Protein AF-A0AA37X048-F1 (afdb_monomer)

Mean predicted aligned error: 7.92 Å

Radius of gyration: 15.51 Å; Cα contacts (8 Å, |Δi|>4): 16; chains: 1; bounding box: 23×24×48 Å

Organism: NCBI:txid1756042

Foldseek 3Di:
DDPPPPPDDPPQDLVNVLVVQLVPAPDPVSNVVSVVVVVVPVPVPD

pLDDT: mean 84.76, std 15.1, range [45.75, 97.25]

Sequence (46 aa):
MTKFLKLLPRRKTRDEAELEYLNGAVSIYDLECREREIERGRFAQF

Nearest PDB structures (foldseek):
  6m3h-assembly1_A  TM=5.552E-01  e=7.552E+00  Mus musculus

Structure (mmCIF, N/CA/C/O backbone):
data_AF-A0AA37X048-F1
#
_entry.id   AF-A0AA37X048-F1
#
loop_
_atom_site.group_PDB
_atom_site.id
_atom_site.type_symbol
_atom_site.label_atom_id
_atom_site.label_alt_id
_atom_site.label_comp_id
_atom_site.label_asym_id
_atom_site.label_entity_id
_atom_site.label_seq_id
_atom_site.pdbx_PDB_ins_code
_atom_site.Cartn_x
_atom_site.Cartn_y
_atom_site.Cartn_z
_atom_site.occupancy
_atom_site.B_iso_or_equiv
_atom_site.auth_seq_id
_atom_site.auth_comp_id
_atom_site.auth_asym_id
_atom_site.auth_atom_id
_atom_site.pdbx_PDB_model_num
ATOM 1 N N . MET A 1 1 ? -12.813 -16.970 38.457 1.00 45.75 1 MET A N 1
ATOM 2 C CA . MET A 1 1 ? -12.202 -17.771 37.373 1.00 45.75 1 MET A CA 1
ATOM 3 C C . MET A 1 1 ? -12.976 -17.500 36.085 1.00 45.75 1 MET A C 1
ATOM 5 O O . MET A 1 1 ? -13.963 -18.168 35.830 1.00 45.75 1 MET A O 1
ATOM 9 N N . THR A 1 2 ? -12.593 -16.495 35.298 1.00 52.44 2 THR A N 1
ATOM 10 C CA . THR A 1 2 ? -13.308 -16.130 34.058 1.00 52.44 2 THR A CA 1
ATOM 11 C C . THR A 1 2 ? -12.287 -15.888 32.950 1.00 52.44 2 THR A C 1
ATOM 13 O O . THR A 1 2 ? -11.843 -14.773 32.705 1.00 52.44 2 THR A O 1
ATOM 16 N N . LYS A 1 3 ? -11.851 -16.979 32.307 1.00 59.56 3 LYS A N 1
ATOM 17 C CA . LYS A 1 3 ? -10.870 -16.984 31.208 1.00 59.56 3 LYS A CA 1
ATOM 18 C C . LYS A 1 3 ? -11.562 -17.123 29.840 1.00 59.56 3 LYS A C 1
ATOM 20 O O . LYS A 1 3 ? -11.176 -17.976 29.052 1.00 59.56 3 LYS A O 1
ATOM 25 N N . PHE A 1 4 ? -12.578 -16.305 29.552 1.00 61.97 4 PHE A N 1
ATOM 26 C CA . PHE A 1 4 ? -13.373 -16.406 28.310 1.00 61.97 4 PHE A CA 1
ATOM 27 C C . PHE A 1 4 ? -13.334 -15.146 27.422 1.00 61.97 4 PHE A C 1
ATOM 29 O O . PHE A 1 4 ? -14.283 -14.863 26.707 1.00 61.97 4 PHE A O 1
ATOM 36 N N . LEU A 1 5 ? -12.227 -14.393 27.421 1.00 59.31 5 LEU A N 1
ATOM 37 C CA . LEU A 1 5 ? -12.055 -13.207 26.556 1.00 59.31 5 LEU A CA 1
ATOM 38 C C . LEU A 1 5 ? -11.172 -13.449 25.313 1.00 59.31 5 LEU A C 1
ATOM 40 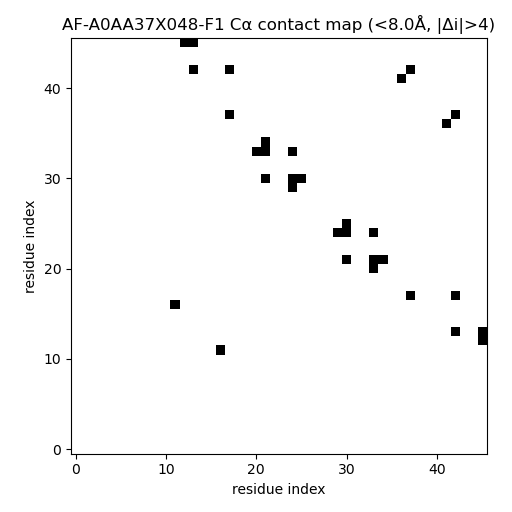O O . LEU A 1 5 ? -10.798 -12.502 24.633 1.00 59.31 5 LEU A O 1
ATOM 44 N N . LYS A 1 6 ? -10.808 -14.700 24.995 1.00 56.88 6 LYS A N 1
ATOM 45 C CA . LYS A 1 6 ? -9.795 -15.015 23.962 1.00 56.88 6 LYS A CA 1
ATOM 46 C C . LYS A 1 6 ? -10.327 -15.445 22.586 1.00 56.88 6 LYS A C 1
ATOM 48 O O . LYS A 1 6 ? -9.548 -15.968 21.800 1.00 56.88 6 LYS A O 1
ATOM 53 N N . LEU A 1 7 ? -11.610 -15.261 22.274 1.00 60.19 7 LEU A N 1
ATOM 54 C CA . LEU A 1 7 ? -12.189 -15.805 21.031 1.00 60.19 7 LEU A CA 1
ATOM 55 C C . LEU A 1 7 ? -12.968 -14.810 20.169 1.00 60.19 7 LEU A C 1
ATOM 57 O O . LEU A 1 7 ? -13.713 -15.224 19.286 1.00 60.19 7 LEU A O 1
ATOM 61 N N . LEU A 1 8 ? -12.767 -13.505 20.355 1.00 63.62 8 LEU A N 1
ATOM 62 C CA . LEU A 1 8 ? -13.145 -12.570 19.299 1.00 63.62 8 LEU A CA 1
ATOM 63 C C . LEU A 1 8 ? -12.018 -12.575 18.258 1.00 63.62 8 LEU A C 1
ATOM 65 O O . LEU A 1 8 ? -10.882 -12.264 18.632 1.00 63.62 8 LEU A O 1
ATOM 69 N N . PRO A 1 9 ? -12.276 -12.952 16.988 1.00 63.06 9 PRO A N 1
ATOM 70 C CA . PRO A 1 9 ? -11.279 -12.816 15.939 1.00 63.06 9 PRO A CA 1
ATOM 71 C C . PRO A 1 9 ? -10.848 -11.354 15.926 1.00 63.06 9 PRO A C 1
ATOM 73 O O . PRO A 1 9 ? -11.684 -10.451 15.834 1.00 63.06 9 PRO A O 1
ATOM 76 N N . ARG A 1 10 ? -9.548 -11.127 16.122 1.00 67.62 10 ARG A N 1
ATOM 77 C CA . ARG A 1 10 ? -8.962 -9.791 16.108 1.00 67.62 10 ARG A CA 1
ATOM 78 C C . ARG A 1 10 ? -9.337 -9.193 14.754 1.00 67.62 10 ARG A C 1
ATOM 80 O O . ARG A 1 10 ? -8.903 -9.712 13.729 1.00 67.62 10 ARG A O 1
ATOM 87 N N . ARG A 1 11 ? -10.233 -8.198 14.744 1.00 69.38 11 ARG A N 1
ATOM 88 C CA . ARG A 1 11 ? -10.577 -7.494 13.508 1.00 69.38 11 ARG A CA 1
ATOM 89 C C . ARG A 1 11 ? -9.268 -6.928 12.987 1.00 69.38 11 ARG A C 1
ATOM 91 O O . ARG A 1 11 ? -8.626 -6.157 13.700 1.00 69.38 11 ARG A O 1
ATOM 98 N N . LYS A 1 12 ? -8.858 -7.404 11.813 1.00 76.06 12 LYS A N 1
ATOM 99 C CA . LYS A 1 12 ? -7.690 -6.887 11.112 1.00 76.06 12 LYS A CA 1
ATOM 100 C C . LYS A 1 12 ? -7.881 -5.379 10.994 1.00 76.06 12 LYS A C 1
ATOM 102 O O . LYS A 1 12 ? -9.014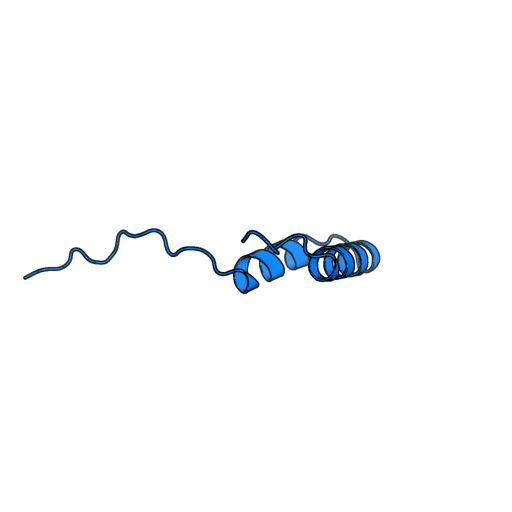 -4.947 10.783 1.00 76.06 12 LYS A O 1
ATOM 107 N N . THR A 1 13 ? -6.848 -4.589 11.255 1.00 87.25 13 THR A N 1
ATOM 108 C CA . THR A 1 13 ? -6.937 -3.129 11.098 1.00 87.25 13 THR A CA 1
ATOM 109 C C . THR A 1 13 ? -6.743 -2.758 9.634 1.00 87.25 13 THR A C 1
ATOM 111 O O . THR A 1 13 ? -6.210 -3.554 8.857 1.00 87.25 13 THR A O 1
ATOM 114 N N . ARG A 1 14 ? -7.182 -1.554 9.245 1.00 89.44 14 ARG A N 1
ATOM 115 C CA . ARG A 1 14 ? -6.978 -1.052 7.881 1.00 89.44 14 ARG A CA 1
ATOM 116 C C . ARG A 1 14 ? -5.507 -1.121 7.492 1.00 89.44 14 ARG A C 1
ATOM 118 O O . ARG A 1 14 ? -5.178 -1.689 6.459 1.00 89.44 14 ARG A O 1
ATOM 125 N N . ASP A 1 15 ? -4.642 -0.670 8.389 1.00 88.75 15 ASP A N 1
ATOM 126 C CA . ASP A 1 15 ? -3.195 -0.671 8.190 1.00 88.75 15 ASP A CA 1
ATOM 127 C C . ASP A 1 15 ? -2.635 -2.094 7.998 1.00 88.75 15 ASP A C 1
ATOM 129 O O . ASP A 1 15 ? -1.773 -2.316 7.152 1.00 88.75 15 ASP A O 1
ATOM 133 N N . GLU A 1 16 ? -3.145 -3.094 8.730 1.00 90.44 16 GLU A N 1
ATOM 134 C CA . GLU A 1 16 ? -2.730 -4.496 8.566 1.00 90.44 16 GLU A CA 1
ATOM 135 C C . GLU A 1 16 ? -3.158 -5.078 7.208 1.00 90.44 16 GLU A C 1
ATOM 137 O O . GLU A 1 16 ? -2.462 -5.931 6.652 1.00 90.44 16 GLU A O 1
ATOM 142 N N . ALA A 1 17 ? -4.302 -4.651 6.669 1.00 91.12 17 ALA A N 1
ATOM 143 C CA . ALA A 1 17 ? -4.771 -5.081 5.356 1.00 91.12 17 ALA A CA 1
ATOM 144 C C . ALA A 1 17 ? -4.074 -4.347 4.206 1.00 91.12 17 ALA A C 1
ATOM 146 O O . ALA A 1 17 ? -3.728 -4.986 3.214 1.00 91.12 17 ALA A O 1
ATOM 147 N N . GLU A 1 18 ? -3.809 -3.049 4.359 1.00 94.25 18 GLU A N 1
ATOM 148 C CA . GLU A 1 18 ? -2.974 -2.277 3.434 1.00 94.25 18 GLU A CA 1
ATOM 149 C C . GLU A 1 18 ? -1.570 -2.889 3.343 1.00 94.25 18 GLU A C 1
ATOM 151 O O . GLU A 1 18 ? -1.075 -3.151 2.248 1.00 94.25 18 GLU A O 1
ATOM 156 N N . LEU A 1 19 ? -0.956 -3.216 4.484 1.00 94.12 19 LEU A N 1
ATOM 157 C CA . LEU A 1 19 ? 0.380 -3.809 4.530 1.00 94.12 19 LEU A CA 1
ATOM 158 C C . LEU A 1 19 ? 0.427 -5.205 3.895 1.00 94.12 19 LEU A C 1
ATOM 160 O O . LEU A 1 19 ? 1.345 -5.510 3.138 1.00 94.12 19 LEU A O 1
ATOM 164 N N . GLU A 1 20 ? -0.554 -6.068 4.169 1.00 94.50 20 GLU A N 1
ATOM 165 C CA . GLU A 1 20 ? -0.646 -7.374 3.503 1.00 94.50 20 GLU A CA 1
ATOM 166 C C . GLU A 1 20 ? -0.833 -7.223 1.990 1.00 94.50 20 GLU A C 1
ATOM 168 O O . GLU A 1 20 ? -0.230 -7.960 1.207 1.00 94.50 20 GLU A O 1
ATOM 173 N N . TYR A 1 21 ? -1.629 -6.239 1.574 1.00 94.94 21 TYR A N 1
ATOM 174 C CA . TYR A 1 21 ? -1.853 -5.957 0.170 1.00 94.94 21 TYR A CA 1
ATOM 175 C C . TYR A 1 21 ? -0.580 -5.492 -0.539 1.00 94.94 21 TYR A C 1
ATOM 177 O O . TYR A 1 21 ? -0.279 -5.992 -1.622 1.00 94.94 21 TYR A O 1
ATOM 185 N N . LEU A 1 22 ? 0.205 -4.611 0.080 1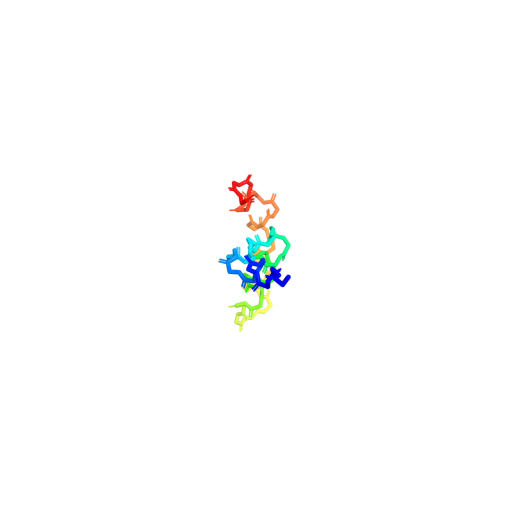.00 95.81 22 LEU A N 1
ATOM 186 C CA . LEU A 1 22 ? 1.504 -4.184 -0.444 1.00 95.81 22 LEU A CA 1
ATOM 187 C C . LEU A 1 22 ? 2.524 -5.330 -0.461 1.00 95.81 22 LEU A C 1
ATOM 189 O O . LEU A 1 22 ? 3.228 -5.509 -1.451 1.00 95.81 22 LEU A O 1
ATOM 193 N N . ASN A 1 23 ? 2.546 -6.172 0.576 1.00 96.19 23 ASN A N 1
ATOM 194 C CA . ASN A 1 23 ? 3.432 -7.341 0.649 1.00 96.19 23 ASN A CA 1
ATOM 195 C C . ASN A 1 2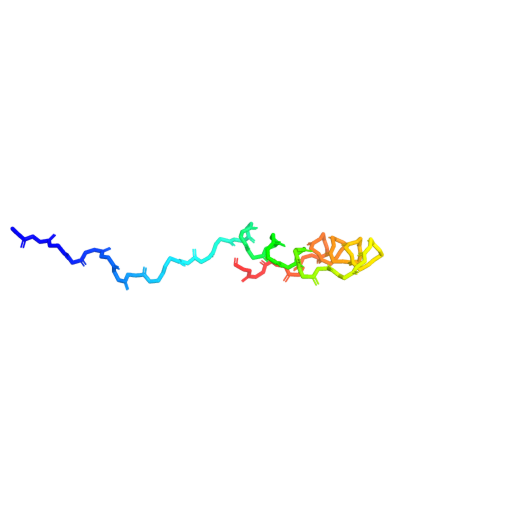3 ? 3.156 -8.395 -0.432 1.00 96.19 23 ASN A C 1
ATOM 197 O O . ASN A 1 23 ? 4.021 -9.215 -0.727 1.00 96.19 23 ASN A O 1
ATOM 201 N N . GLY A 1 24 ? 1.967 -8.388 -1.035 1.00 95.19 24 GLY A N 1
ATOM 202 C CA . GLY A 1 24 ? 1.651 -9.251 -2.170 1.00 95.19 24 GLY A CA 1
ATOM 203 C C . GLY A 1 24 ? 2.246 -8.785 -3.502 1.00 95.19 24 GLY A C 1
ATOM 204 O O . GLY A 1 24 ? 1.932 -9.402 -4.523 1.00 95.19 24 GLY A O 1
ATOM 205 N N . ALA A 1 25 ? 3.011 -7.689 -3.530 1.00 96.56 25 ALA A N 1
ATOM 206 C CA . ALA A 1 25 ? 3.608 -7.164 -4.749 1.00 96.56 25 ALA A CA 1
ATOM 207 C C . ALA A 1 25 ? 4.717 -8.080 -5.290 1.00 96.56 25 ALA A C 1
ATOM 209 O O . ALA A 1 25 ? 5.594 -8.524 -4.551 1.00 96.56 25 ALA A O 1
ATOM 210 N N . VAL A 1 26 ? 4.707 -8.335 -6.602 1.00 95.94 26 VAL A N 1
ATOM 211 C CA . VAL A 1 26 ? 5.706 -9.203 -7.268 1.00 95.94 26 VAL A CA 1
ATOM 212 C C . VAL A 1 26 ? 6.828 -8.430 -7.969 1.00 95.94 26 VAL A C 1
ATOM 214 O O . VAL A 1 26 ? 7.789 -9.021 -8.457 1.00 95.94 26 VAL A O 1
ATOM 217 N N . SER A 1 27 ? 6.709 -7.104 -8.051 1.00 96.06 27 SER A N 1
ATOM 218 C CA . SER A 1 27 ? 7.706 -6.205 -8.638 1.00 96.06 27 SER A CA 1
ATOM 219 C C . SER A 1 27 ? 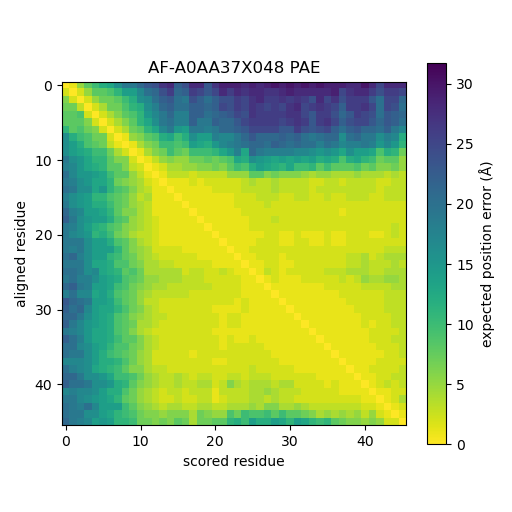7.537 -4.785 -8.095 1.00 96.06 27 SER A C 1
ATOM 221 O O . SER A 1 27 ? 6.498 -4.464 -7.521 1.00 96.06 27 SER A O 1
ATOM 223 N N . ILE A 1 28 ? 8.523 -3.917 -8.334 1.00 95.56 28 ILE A N 1
ATOM 224 C CA . ILE A 1 28 ? 8.450 -2.494 -7.962 1.00 95.56 28 ILE A CA 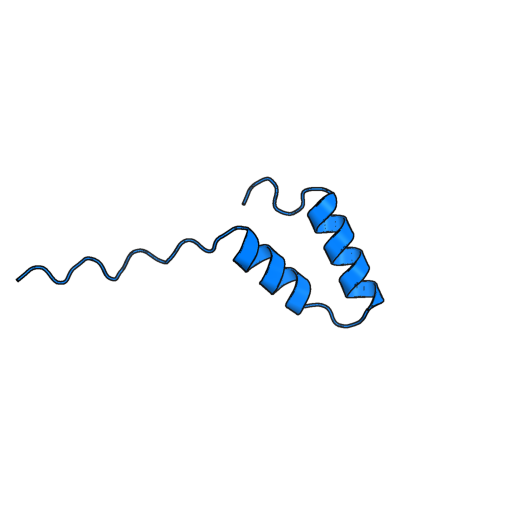1
ATOM 225 C C . ILE A 1 28 ? 7.266 -1.805 -8.657 1.00 95.56 28 ILE A C 1
ATOM 227 O O . ILE A 1 28 ? 6.514 -1.084 -8.016 1.00 95.56 28 ILE A O 1
ATOM 231 N N . TYR A 1 29 ? 7.042 -2.087 -9.943 1.00 96.50 29 TYR A N 1
ATOM 232 C CA . TYR A 1 29 ? 5.907 -1.522 -10.676 1.00 96.50 29 TYR A CA 1
ATOM 233 C C . TYR A 1 29 ? 4.551 -1.963 -10.095 1.00 96.50 29 TYR A C 1
ATOM 235 O O . TYR A 1 29 ? 3.629 -1.156 -9.992 1.00 96.50 29 TYR A O 1
ATOM 243 N N . ASP A 1 30 ? 4.427 -3.235 -9.696 1.00 96.88 30 ASP A N 1
ATOM 244 C CA . ASP A 1 30 ? 3.222 -3.746 -9.025 1.00 96.88 30 ASP A CA 1
ATOM 245 C C . ASP A 1 30 ? 3.020 -3.058 -7.667 1.00 96.88 30 ASP A C 1
ATOM 247 O O . ASP A 1 30 ? 1.914 -2.620 -7.364 1.00 96.88 30 ASP A O 1
ATOM 251 N N . LEU A 1 31 ? 4.094 -2.869 -6.892 1.00 96.81 31 LEU A N 1
ATOM 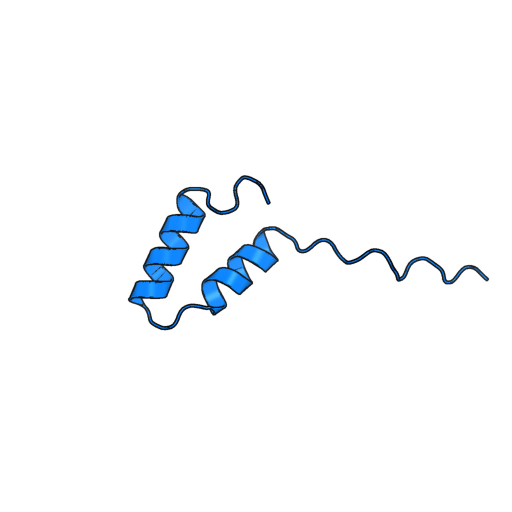252 C CA . LEU A 1 31 ? 4.041 -2.148 -5.620 1.00 96.81 31 LEU A CA 1
ATOM 253 C C . LEU A 1 31 ? 3.515 -0.716 -5.805 1.00 96.81 31 LEU A C 1
ATOM 255 O O . LEU A 1 31 ? 2.525 -0.355 -5.177 1.00 96.81 31 LEU A O 1
ATOM 259 N N . GLU A 1 32 ? 4.086 0.053 -6.735 1.00 97.25 32 GLU A N 1
ATOM 260 C CA . GLU A 1 32 ? 3.640 1.423 -7.031 1.00 97.25 32 GLU A CA 1
ATOM 261 C C . GLU A 1 32 ? 2.178 1.478 -7.505 1.00 97.25 32 GLU A C 1
ATOM 263 O O . GLU A 1 32 ? 1.429 2.409 -7.201 1.00 97.25 32 GLU A O 1
ATOM 268 N N . CYS A 1 33 ? 1.740 0.494 -8.298 1.00 97.06 33 CYS A N 1
ATOM 269 C CA . CYS A 1 33 ? 0.340 0.384 -8.700 1.00 97.06 33 CYS A CA 1
ATOM 270 C C . CYS A 1 33 ? -0.575 0.162 -7.493 1.00 97.06 33 CYS A C 1
ATOM 272 O O . CYS A 1 33 ? -1.599 0.837 -7.386 1.00 97.06 33 CYS A O 1
ATOM 274 N N . ARG A 1 34 ? -0.194 -0.723 -6.571 1.00 97.00 34 ARG A N 1
ATOM 275 C CA . ARG A 1 34 ? -0.965 -1.006 -5.356 1.00 97.00 34 ARG A CA 1
ATOM 276 C C . ARG A 1 34 ? -1.009 0.180 -4.403 1.00 97.00 34 ARG A C 1
ATOM 278 O O . ARG A 1 34 ? -2.078 0.469 -3.872 1.00 97.00 34 ARG A O 1
ATOM 285 N N . GLU A 1 35 ? 0.098 0.899 -4.236 1.00 95.88 35 GLU A N 1
ATOM 286 C CA . GLU A 1 35 ? 0.146 2.144 -3.459 1.00 95.88 35 GLU A CA 1
ATOM 287 C C . GLU A 1 35 ? -0.845 3.173 -4.015 1.00 95.88 35 GLU A C 1
ATOM 289 O O . GLU A 1 35 ? -1.693 3.676 -3.280 1.00 95.88 35 GLU A O 1
ATOM 294 N N . ARG A 1 36 ? -0.853 3.390 -5.339 1.00 96.75 36 ARG A N 1
ATOM 295 C CA . ARG A 1 36 ? -1.823 4.287 -5.994 1.00 96.75 36 ARG A CA 1
ATOM 296 C C . ARG A 1 36 ? -3.274 3.860 -5.789 1.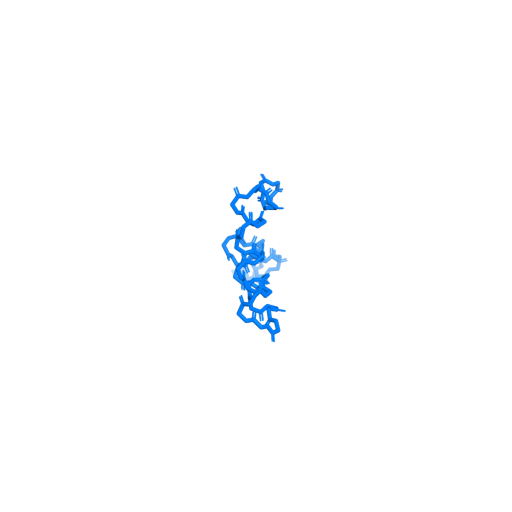00 96.75 36 ARG A C 1
ATOM 298 O O . ARG A 1 36 ? -4.172 4.696 -5.742 1.00 96.75 36 ARG A O 1
ATOM 305 N N . GLU A 1 37 ? -3.550 2.565 -5.718 1.00 95.62 37 GLU A N 1
ATOM 306 C CA . GLU A 1 37 ? -4.902 2.072 -5.456 1.00 95.62 37 GLU A CA 1
ATOM 307 C C . GLU A 1 37 ? -5.328 2.272 -3.999 1.00 95.62 37 GLU A C 1
ATOM 309 O O . GLU A 1 37 ? -6.495 2.585 -3.751 1.00 95.62 37 GLU A O 1
ATOM 314 N N . ILE A 1 38 ? -4.397 2.151 -3.047 1.00 95.00 38 ILE A N 1
ATOM 315 C CA . ILE A 1 38 ? -4.627 2.527 -1.645 1.00 95.00 38 ILE A CA 1
ATOM 316 C C . ILE A 1 38 ? -4.956 4.019 -1.563 1.00 95.00 38 ILE A C 1
ATOM 318 O O . ILE A 1 38 ? -5.991 4.374 -1.000 1.00 95.00 38 ILE A O 1
ATOM 322 N N . GLU A 1 39 ? -4.158 4.877 -2.205 1.00 94.75 39 GLU A N 1
ATOM 323 C CA . GLU A 1 39 ? -4.397 6.327 -2.271 1.00 94.75 39 GLU A CA 1
ATOM 324 C C . GLU A 1 39 ? -5.754 6.673 -2.903 1.00 94.75 39 GLU A C 1
ATOM 326 O O . GLU A 1 39 ? -6.436 7.600 -2.467 1.00 94.75 39 GLU A O 1
ATOM 331 N N . ARG A 1 40 ? -6.193 5.897 -3.902 1.00 95.06 40 ARG A N 1
ATOM 332 C CA . ARG A 1 40 ? -7.522 6.024 -4.530 1.00 95.06 40 ARG A CA 1
ATOM 333 C C . ARG A 1 40 ? -8.674 5.526 -3.653 1.00 95.06 40 ARG A C 1
ATOM 335 O O . ARG A 1 40 ? -9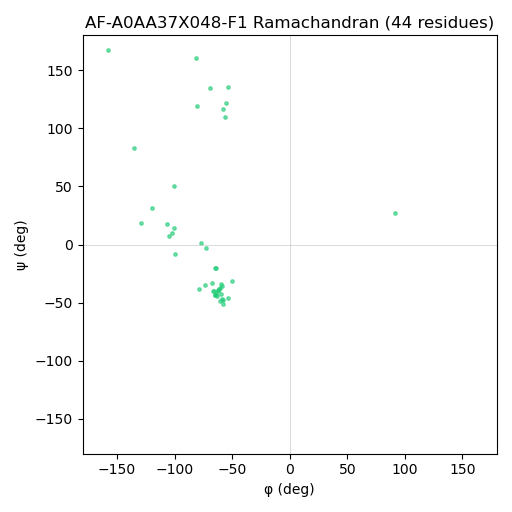.829 5.638 -4.059 1.00 95.06 40 ARG A O 1
ATOM 342 N N . GLY A 1 41 ? -8.387 4.982 -2.474 1.00 92.00 41 GLY A N 1
ATOM 343 C CA . GLY A 1 41 ? -9.396 4.553 -1.515 1.00 92.00 41 GLY A CA 1
ATOM 344 C C . GLY A 1 41 ? -9.825 3.093 -1.652 1.00 92.00 41 GLY A C 1
ATOM 345 O O . GLY A 1 41 ? -10.933 2.760 -1.235 1.00 92.00 41 GLY A O 1
ATOM 346 N N . ARG A 1 42 ? -8.970 2.194 -2.170 1.00 90.94 42 ARG A N 1
ATOM 347 C CA . ARG A 1 42 ? -9.226 0.734 -2.192 1.00 90.94 42 ARG A CA 1
ATOM 348 C C . ARG A 1 42 ? -9.648 0.187 -0.817 1.00 90.94 42 ARG A C 1
ATOM 350 O O . ARG A 1 42 ? -10.453 -0.737 -0.755 1.00 90.94 42 ARG A O 1
ATOM 357 N N . PHE A 1 43 ? -9.154 0.788 0.267 1.00 90.06 43 PHE A N 1
ATOM 358 C CA . PHE A 1 43 ? -9.459 0.419 1.656 1.00 90.06 43 PHE A CA 1
ATOM 359 C C . PHE A 1 43 ? -10.387 1.417 2.373 1.00 90.06 43 PHE A C 1
ATOM 361 O O . PHE A 1 43 ? -10.476 1.410 3.596 1.00 90.06 43 PHE A O 1
ATOM 368 N N . ALA A 1 44 ? -11.111 2.274 1.643 1.00 85.94 44 ALA A N 1
ATOM 369 C CA . ALA A 1 44 ? -12.003 3.275 2.244 1.00 85.94 44 ALA A CA 1
ATOM 370 C C . ALA A 1 44 ? -13.189 2.667 3.022 1.00 85.94 44 ALA A C 1
ATOM 372 O O . ALA A 1 44 ? -13.788 3.350 3.847 1.00 85.94 44 ALA A O 1
ATOM 373 N N . GLN A 1 45 ? -13.533 1.402 2.753 1.00 80.44 45 GLN A N 1
ATOM 374 C CA . GLN A 1 45 ? -14.628 0.666 3.404 1.00 80.44 45 GLN A CA 1
ATOM 375 C C . GLN A 1 45 ? -14.152 -0.369 4.436 1.00 80.44 45 GLN A C 1
ATOM 377 O O . GLN A 1 45 ? -14.957 -1.179 4.895 1.00 80.44 45 GLN A O 1
ATOM 382 N N . PHE A 1 46 ? -12.854 -0.387 4.735 1.00 73.06 46 PHE A N 1
ATOM 383 C CA . PHE A 1 46 ? -12.246 -1.368 5.623 1.00 73.06 46 PHE A CA 1
ATOM 384 C C . PHE A 1 46 ? -12.556 -1.097 7.105 1.00 73.06 46 PHE A C 1
ATOM 386 O O . PHE A 1 46 ? -12.485 0.083 7.519 1.00 73.06 46 PHE A O 1
#

Secondary structure (DSSP, 8-state):
-----S-S--PPPHHHHHHHHHHT-SSHHHHHHHHHHHHTTTTTT-

Solvent-accessible surface area (backbone atoms only — not comparable to full-atom values): 3036 Å² total; per-residue (Å²): 142,84,90,79,82,85,76,71,80,77,76,76,47,60,67,59,50,52,50,54,57,50,69,67,42,90,44,73,70,48,32,56,51,48,52,53,39,50,76,74,41,75,59,72,86,100